Protein 2YVI (pdb70)

Sequence (89 aa):
SLSGTEQAEMKMAVISEHLGLSWAELARELQFSVEDINRIRVENPNSLLEQSVALLNLWVIREGQNANMENLYTALQSIDRGEIVNMLE

B-factor: mean 22.06, std 9.53, range [6.95, 66.54]

Radius of gyration: 12.19 Å; Cα contacts (8 Å, |Δi|>4): 61; chains: 1; bounding box: 27×30×27 Å

Foldseek 3Di:
DDPFDPPVVVLLLLCLVPCQVVQLQLLVLVPHDPVVLVVLCVVCVPDSSSSSSVSVVVVCVVCPPVHTNVSSCVSCVVSVNNVSVVVVD

Solvent-accessible surface area: 5487 Å² total; per-residue (Å²): 134,127,76,2,58,86,105,34,148,112,18,31,53,39,0,6,116,78,1,26,151,21,6,20,89,0,0,172,86,13,160,20,50,101,116,52,6,70,141,11,100,107,115,26,89,146,26,75,75,93,16,0,74,27,0,6,84,57,5,60,121,109,39,44,189,124,28,45,4,72,70,0,10,82,5,0,104,66,9,124,47,20,84,0,14,110,95,40,118

Organism: Homo sapiens (NCBI:txid9606)

GO terms:
  GO:0005515 protein binding (F, IPI)
  GO:0009898 cytoplasmic side of plasma membrane (C, IDA)
  GO:0030507 spectrin binding (F, IDA)
  GO:0019903 protein phosphatase binding (F, IPI)
  GO:0170014 ankyrin-1 complex (C, IDA)
  GO:0005200 structural constituent of cytoskeleton (F, TAS)
  GO:0005829 cytosol (C, TAS)
  GO:0008093 cytoskeletal anchor activity (F, IDA)
  GO:0005886 plasma membrane (C, IDA)
  GO:0014731 spectrin-associated cytoskeleton (C, IDA)
  GO:0006888 endoplasmic reticulum to Golgi vesicle-mediated transport (P, IDA)
  GO:0072659 protein localization to plasma membrane (P, IMP)
  GO:0051117 ATPase binding (F, IPI)
  GO:0030507 spectrin binding (F, IPI)
  GO:0008093 cytoskeletal anchor activity (F, TAS)
  GO:0045199 maintenance of epithelial cell apical/basal polarity (P, TAS)
  GO:0019899 enzyme binding (F, TAS)
  GO:0019899 enzyme binding (F, IPI)

Secondary structure (DSSP, 8-state):
--TTTTTHHHHHHHHHHHHGGGHHHHHHHTT--HHHHHHHHHHSTT-HHHHHHHHHHHHHHHHGGG--HHHHHHHHHHTT-HHHHHHH-

InterPro domains:
  IPR000488 Death domain [PF00531] (1405-1484)
  IPR000488 Death domain [PS50017] (1403-1487)
  IPR000488 Death domain [SM00005] (1393-1487)
  IPR000906 ZU5 domain [PF00791] (915-1012)
  IPR000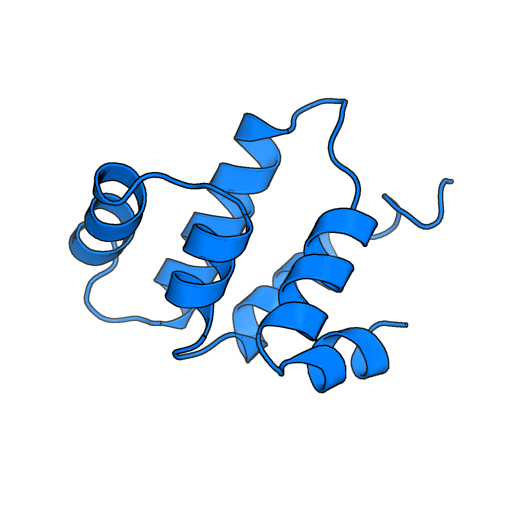906 ZU5 domain [PS51145] (913-1068)
  IPR000906 ZU5 domain [PS51145] (1070-1216)
  IPR000906 ZU5 domain [SM00218] (911-1015)
  IPR002110 Ankyrin repeat [PF00023] (111-140)
  IPR002110 Ankyrin repeat [PF00023] (238-269)
  IPR002110 Ankyrin repeat [PF00023] (503-528)
  IPR002110 Ankyrin repeat [PF00023] (601-630)
  IPR002110 Ankyrin repeat [PF00023] (734-763)
  IPR002110 Ankyrin repeat [PF12796] (18-107)
  IPR002110 Ankyrin repeat [PF12796] (175-234)
  IPR002110 Ankyrin repeat [PF12796] (301-367)
  IPR002110 Ankyrin repeat [PF12796] (438-498)
  IPR002110 Ankyrin repeat [PF12796] (531-592)
  IPR002110 Ankyrin repeat [PF12796] (639-730)
  IPR002110 Ankyrin repeat [PF13637] (375-423)
  IPR002110 Ankyrin repeat [PR01415] (503-518)

CATH classification: 1.10.533.10

Nearest PDB structures (foldseek):
  2yvi-assembly1_A  TM=1.011E+00  e=5.228E-13  Homo sapiens
  2yqf-assembly1_A  TM=9.247E-01  e=1.033E-10  Homo sapiens
  4d8o-assembly1_A  TM=9.718E-01  e=3.039E-06  Homo sapiens
  6aci-assembly1_H  TM=9.237E-01  e=3.215E-04  Homo sapiens
  3ezq-assembly1_B  TM=9.460E-01  e=2.098E-03  Homo sapiens

Structure (mmCIF, N/CA/C/O backbone):
data_2YVI
#
_entry.id   2YVI
#
_cell.length_a   46.630
_cell.length_b   46.630
_cell.length_c   145.150
_cell.angle_alpha   90.00
_cell.angle_beta   90.00
_cell.angle_gamma   120.00
#
_symmetry.space_group_name_H-M   'P 61 2 2'
#
loop_
_entity.id
_entity.type
_entity.pdbx_description
1 polymer Ankyrin-1
2 non-polymer GLYCEROL
3 water water
#
loop_
_atom_site.group_PDB
_atom_site.id
_atom_site.type_symbol
_atom_site.label_atom_id
_atom_site.label_alt_id
_atom_site.label_comp_id
_atom_site.label_asym_id
_atom_site.label_entity_id
_atom_site.label_seq_id
_atom_site.pdbx_PDB_ins_code
_atom_site.Cartn_x
_atom_site.Cartn_y
_atom_site.Cartn_z
_atom_site.occupancy
_atom_site.B_iso_or_equiv
_atom_site.auth_seq_id
_atom_site.auth_comp_id
_atom_site.auth_asym_id
_atom_site.auth_atom_id
_atom_site.pdbx_PDB_model_num
ATOM 1 N N . SER A 1 10 ? 31.466 5.643 65.265 1.00 46.86 1397 SER A N 1
ATOM 2 C CA . SER A 1 10 ? 31.153 6.167 66.625 1.00 47.69 1397 SER A CA 1
ATOM 3 C C . SER A 1 10 ? 29.868 5.549 67.160 1.00 4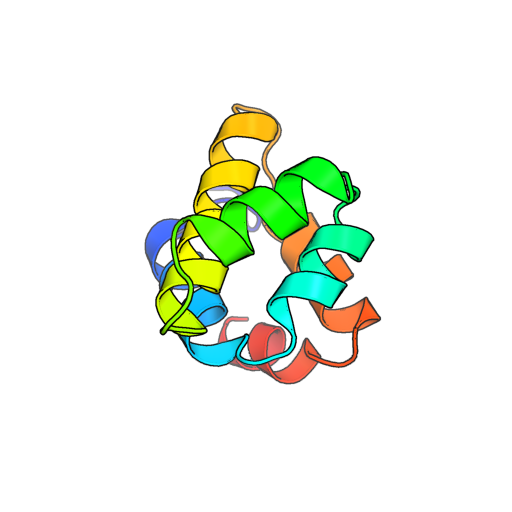6.83 1397 SER A C 1
ATOM 4 O O . SER A 1 10 ? 29.185 4.816 66.451 1.00 49.32 1397 SER A O 1
ATOM 7 N N . LEU A 1 11 ? 29.542 5.854 68.412 1.00 45.69 1398 LEU A N 1
ATOM 8 C CA . LEU A 1 11 ? 28.342 5.319 69.040 1.00 42.48 1398 LEU A CA 1
ATOM 9 C C . LEU A 1 11 ? 27.087 5.888 68.381 1.00 40.19 1398 LEU A C 1
ATOM 10 O O . LEU A 1 11 ? 27.053 7.051 67.968 1.00 38.31 1398 LEU A O 1
ATOM 15 N N . SER A 1 12 ? 26.058 5.057 68.276 1.00 36.29 1399 SER A N 1
ATOM 16 C CA . SER A 1 12 ? 24.803 5.481 67.675 1.00 34.68 1399 SER A CA 1
ATOM 17 C C . SER A 1 12 ? 24.109 6.495 68.573 1.00 32.31 1399 SER A C 1
ATOM 18 O O . SER A 1 12 ? 23.108 7.093 68.186 1.00 33.48 1399 SER A O 1
ATOM 21 N N . GLY A 1 13 ? 24.648 6.687 69.773 1.00 30.20 1400 GLY A N 1
ATOM 22 C CA . GLY A 1 13 ? 24.056 7.629 70.707 1.00 27.61 1400 GLY A CA 1
ATOM 23 C C . GLY A 1 13 ? 24.754 8.976 70.792 1.00 26.87 1400 GLY A C 1
ATOM 24 O O . GLY A 1 13 ? 24.381 9.811 71.619 1.00 25.51 1400 GLY A O 1
ATOM 25 N N . TH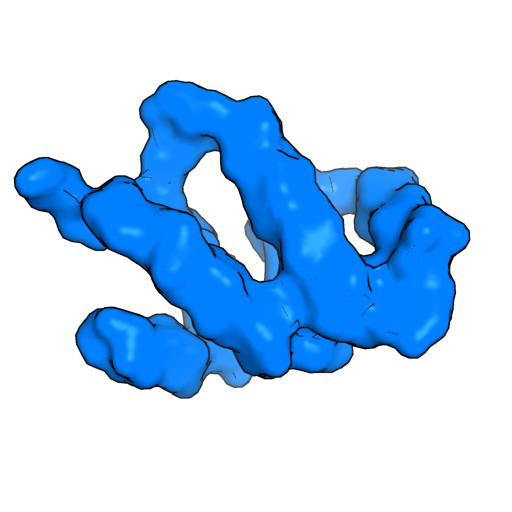R A 1 14 ? 25.763 9.202 69.953 1.00 23.70 1401 THR A N 1
ATOM 26 C CA . THR A 1 14 ? 26.470 10.479 69.981 1.00 22.18 1401 THR A CA 1
ATOM 27 C C . THR A 1 14 ? 26.772 11.088 68.611 1.00 21.04 1401 THR A C 1
ATOM 28 O O . THR A 1 14 ? 26.862 12.310 68.492 1.00 20.21 1401 THR A O 1
ATOM 32 N N . GLU A 1 15 ? 26.914 10.260 67.574 1.00 20.27 1402 GLU A N 1
ATOM 33 C CA . GLU A 1 15 ? 27.238 10.792 66.247 1.00 20.65 1402 GLU A CA 1
ATOM 34 C C . GLU A 1 15 ? 26.244 11.810 65.701 1.00 19.27 1402 GLU A C 1
ATOM 35 O O . GLU A 1 15 ? 25.037 11.673 65.879 1.00 18.41 1402 GLU A O 1
ATOM 41 N N . GLN A 1 16 ? 26.779 12.832 65.035 1.00 17.26 1403 GLN A N 1
ATOM 42 C CA . GLN A 1 16 ? 25.992 13.894 64.418 1.00 18.35 1403 GLN A CA 1
ATOM 43 C C . GLN A 1 16 ? 25.065 14.603 65.403 1.00 16.61 1403 GLN A C 1
ATOM 44 O O . GLN A 1 16 ? 23.973 15.046 65.037 1.00 14.60 1403 GLN A O 1
ATOM 50 N N . ALA A 1 17 ? 25.516 14.724 66.647 1.00 16.60 1404 ALA A N 1
ATOM 51 C CA . ALA A 1 17 ? 24.730 15.375 67.691 1.00 15.31 1404 ALA A CA 1
ATOM 52 C C . ALA A 1 17 ? 24.273 16.781 67.312 1.00 14.19 1404 ALA A C 1
ATOM 53 O O . ALA A 1 17 ? 23.139 17.170 67.603 1.00 14.36 1404 ALA A O 1
ATOM 55 N N . GLU A 1 18 ? 25.154 17.542 66.670 1.00 13.20 1405 GLU A N 1
ATOM 56 C CA . GLU A 1 18 ? 24.829 18.912 66.279 1.00 13.76 1405 GLU A CA 1
ATOM 57 C C . GLU A 1 18 ? 23.607 18.983 65.371 1.00 14.30 1405 GLU A C 1
ATOM 58 O O . GLU A 1 18 ? 22.648 19.698 65.672 1.00 11.58 1405 GLU A O 1
ATOM 64 N N . MET A 1 19 ? 23.641 18.250 64.260 1.00 13.70 1406 MET A N 1
ATOM 65 C CA . MET A 1 19 ? 22.515 18.246 63.329 1.00 16.12 1406 MET A CA 1
ATOM 66 C C . MET A 1 19 ? 21.249 17.680 63.969 1.00 14.23 1406 MET A C 1
ATOM 67 O O . MET A 1 19 ? 20.154 18.198 63.748 1.00 14.04 1406 MET A O 1
ATOM 72 N N . LYS A 1 20 ? 21.385 16.624 64.766 1.00 14.11 1407 LYS A N 1
ATOM 73 C CA . LYS A 1 20 ? 20.212 16.037 65.395 1.00 15.01 1407 LYS A CA 1
ATOM 74 C C . LYS A 1 20 ? 19.549 17.020 66.359 1.00 15.53 1407 LYS A C 1
ATOM 75 O O . LYS A 1 20 ? 18.331 17.201 66.325 1.00 12.67 1407 LYS A O 1
ATOM 81 N N . MET A 1 21 ? 20.344 17.676 67.199 1.00 13.05 1408 MET A N 1
ATOM 82 C CA . MET A 1 21 ? 19.770 18.623 68.140 1.00 13.98 1408 MET A CA 1
ATOM 83 C C . MET A 1 21 ? 19.240 19.869 67.427 1.00 13.69 1408 MET A C 1
ATOM 84 O O . MET A 1 21 ? 18.269 20.475 67.881 1.00 13.03 1408 MET A O 1
ATOM 89 N N . ALA A 1 22 ? 19.851 20.249 66.306 1.00 12.66 1409 ALA A N 1
ATOM 90 C CA . ALA A 1 22 ? 19.366 21.411 65.561 1.00 13.37 1409 ALA A CA 1
ATOM 91 C C . ALA A 1 22 ? 17.960 21.088 65.060 1.00 13.79 1409 ALA A C 1
ATOM 92 O O . ALA A 1 22 ? 17.047 21.911 65.167 1.00 11.69 1409 ALA A O 1
ATOM 94 N N . VAL A 1 23 ? 17.782 19.878 64.531 1.00 12.09 1410 VAL A N 1
ATOM 95 C CA . VAL A 1 23 ? 16.477 19.462 64.018 1.00 12.97 1410 VAL A CA 1
ATOM 96 C C . VAL A 1 23 ? 15.457 19.335 65.147 1.00 12.02 1410 VAL A C 1
ATOM 97 O O . VAL A 1 23 ? 14.319 19.794 65.020 1.00 12.84 1410 VAL A O 1
ATOM 101 N N . ILE A 1 24 ? 15.860 18.715 66.250 1.00 10.19 1411 ILE A N 1
ATOM 102 C CA . ILE A 1 24 ? 14.959 18.565 67.385 1.00 12.43 1411 ILE A CA 1
ATOM 103 C C . ILE A 1 24 ? 14.488 19.940 67.865 1.00 12.09 1411 ILE A C 1
ATOM 104 O O . ILE A 1 24 ? 13.300 20.140 68.130 1.00 11.01 1411 ILE A O 1
ATOM 109 N N . SER A 1 25 ? 15.411 20.893 67.960 1.00 12.92 1412 SER A N 1
ATOM 110 C CA . SER A 1 25 ? 15.058 22.231 68.434 1.00 14.16 1412 SER A CA 1
ATOM 111 C C . SER A 1 25 ? 14.090 22.956 67.492 1.00 14.31 1412 SER A C 1
ATOM 112 O O . SER A 1 25 ? 13.246 23.739 67.937 1.00 12.80 1412 SER A O 1
ATOM 115 N N . GLU A 1 26 ? 14.208 22.697 66.195 1.00 11.92 1413 GLU A N 1
ATOM 116 C CA . GLU A 1 26 ? 13.328 23.332 65.217 1.00 15.11 1413 GLU A CA 1
ATOM 117 C C . GLU A 1 26 ? 11.910 22.772 65.308 1.00 14.77 1413 GLU A C 1
ATOM 118 O O . GLU A 1 26 ? 10.937 23.471 65.024 1.00 16.32 1413 GLU A O 1
ATOM 124 N N . HIS A 1 27 ? 11.803 21.509 65.704 1.00 11.80 1414 HIS A N 1
ATOM 125 C CA . HIS A 1 27 ? 10.514 20.831 65.784 1.00 13.00 1414 HIS A CA 1
ATOM 126 C C . HIS A 1 27 ? 9.796 20.787 67.130 1.00 13.88 1414 HIS A C 1
ATOM 127 O O . HIS A 1 27 ? 8.587 20.542 67.173 1.00 13.35 1414 HIS A O 1
ATOM 134 N N . LEU A 1 28 ? 10.518 21.013 68.223 1.00 12.86 1415 LEU A N 1
ATOM 135 C CA . LEU A 1 28 ? 9.899 20.945 69.542 1.00 13.67 1415 LEU A CA 1
ATOM 136 C C . LEU A 1 28 ? 8.685 21.847 69.735 1.00 12.62 1415 LEU A C 1
ATOM 137 O O . LEU A 1 28 ? 7.659 21.409 70.258 1.00 13.42 1415 LEU A O 1
ATOM 142 N N . GLY A 1 29 ? 8.794 23.103 69.323 1.00 12.67 1416 GLY A N 1
ATOM 143 C CA . GLY A 1 29 ? 7.670 24.008 69.487 1.00 14.46 1416 GLY A CA 1
ATOM 144 C C . GLY A 1 29 ? 7.242 24.072 70.940 1.00 14.36 1416 GLY A C 1
ATOM 145 O O . GLY A 1 29 ? 8.088 24.155 71.834 1.00 13.87 1416 GLY A O 1
ATOM 146 N N . LEU A 1 30 ? 5.935 24.013 71.188 1.00 13.12 1417 LEU A N 1
ATOM 147 C CA . LEU A 1 30 ? 5.420 24.077 72.554 1.00 12.14 1417 LEU A CA 1
ATOM 148 C C . LEU A 1 30 ? 5.876 22.925 73.445 1.00 13.88 1417 LEU A C 1
ATOM 149 O O . LEU A 1 30 ? 5.817 23.026 74.668 1.00 14.62 1417 LEU A O 1
ATOM 154 N N . SER A 1 31 ? 6.347 21.841 72.839 1.00 12.59 1418 SER A N 1
ATOM 155 C CA . SER A 1 31 ? 6.770 20.670 73.601 1.00 12.51 1418 SER A CA 1
ATOM 156 C C . SER A 1 31 ? 8.073 20.780 74.400 1.00 12.07 1418 SER A C 1
ATOM 157 O O . SER A 1 31 ? 8.343 19.924 75.239 1.00 11.30 1418 SER A O 1
ATOM 160 N N . TRP A 1 32 ? 8.873 21.819 74.180 1.00 12.09 1419 TRP A N 1
ATOM 161 C CA . TRP A 1 32 ? 10.153 21.903 74.894 1.00 12.65 1419 TRP A CA 1
ATOM 162 C C . TRP A 1 32 ? 10.084 21.911 76.420 1.00 11.66 1419 TRP A C 1
ATOM 163 O O . TRP A 1 32 ? 10.950 21.337 77.077 1.00 10.69 1419 TRP A O 1
ATOM 174 N N . ALA A 1 33 ? 9.075 22.555 76.996 1.00 11.88 1420 ALA A N 1
ATOM 175 C CA . ALA A 1 33 ? 8.986 22.593 78.453 1.00 12.59 1420 ALA A CA 1
ATOM 176 C C . ALA A 1 33 ? 8.659 21.227 79.028 1.00 12.63 1420 ALA A C 1
ATOM 177 O O . ALA A 1 33 ? 9.171 20.860 80.085 1.00 11.30 1420 ALA A O 1
ATOM 179 N N . GLU A 1 34 ? 7.800 20.476 78.345 1.00 13.32 1421 GLU A N 1
ATOM 180 C CA . GLU A 1 34 ? 7.440 19.149 78.830 1.00 13.64 1421 GLU A CA 1
ATOM 181 C C . GLU A 1 34 ? 8.669 18.260 78.713 1.00 13.37 1421 GLU A C 1
ATOM 182 O O . GLU A 1 34 ? 8.929 17.419 79.578 1.00 12.92 1421 GLU A O 1
ATOM 188 N N . LEU A 1 35 ? 9.429 18.446 77.636 1.00 12.29 1422 LEU A N 1
ATOM 189 C CA . LEU A 1 35 ? 10.637 17.654 77.443 1.00 10.88 1422 LEU A CA 1
ATOM 190 C C . LEU A 1 35 ? 11.597 17.962 78.587 1.00 11.54 1422 LEU A C 1
ATOM 191 O O . LEU A 1 35 ? 12.182 17.055 79.177 1.00 13.38 1422 LEU A O 1
ATOM 196 N N . ALA A 1 36 ? 11.747 19.249 78.900 1.00 11.11 1423 ALA A N 1
ATOM 197 C CA . ALA A 1 36 ? 12.641 19.671 79.971 1.00 12.85 1423 ALA A CA 1
ATOM 198 C C . ALA A 1 36 ? 12.270 18.975 81.282 1.00 14.88 1423 ALA A C 1
ATOM 199 O O . ALA A 1 36 ? 13.139 18.504 82.012 1.00 15.73 1423 ALA A O 1
ATOM 201 N N . ARG A 1 37 ? 10.977 18.900 81.575 1.00 15.89 1424 ARG A N 1
ATOM 202 C CA . ARG A 1 37 ? 10.531 18.237 82.795 1.00 18.42 1424 ARG A CA 1
ATOM 203 C C . ARG A 1 37 ? 10.880 16.754 82.737 1.00 18.65 1424 ARG A C 1
ATOM 204 O O . ARG A 1 37 ? 11.365 16.178 83.714 1.00 19.27 1424 ARG A O 1
ATOM 212 N N . GLU A 1 38 ? 10.633 16.141 81.585 1.00 19.13 1425 GLU A N 1
ATOM 213 C CA . GLU A 1 38 ? 10.921 14.723 81.390 1.00 20.67 1425 GLU A CA 1
ATOM 214 C C . GLU A 1 38 ? 12.408 14.459 81.612 1.00 20.27 1425 GLU A C 1
ATOM 215 O O . GLU A 1 38 ? 12.796 13.399 82.112 1.00 20.04 1425 GLU A O 1
ATOM 221 N N . LEU A 1 39 ? 13.233 15.433 81.238 1.00 18.99 1426 LEU A N 1
ATOM 222 C CA . LEU A 1 39 ? 14.680 15.330 81.388 1.00 19.52 1426 LEU A CA 1
ATOM 223 C C . LEU A 1 39 ? 15.136 15.730 82.786 1.00 20.61 1426 LEU A C 1
ATOM 224 O O . LEU A 1 39 ? 16.331 15.819 83.059 1.00 21.06 1426 LEU A O 1
ATOM 229 N N . GLN A 1 40 ? 14.171 15.986 83.663 1.00 21.87 1427 GLN A N 1
ATOM 230 C CA . GLN A 1 40 ? 14.453 16.344 85.048 1.00 21.96 1427 GLN A CA 1
ATOM 231 C C . GLN A 1 40 ? 15.069 17.713 85.320 1.00 20.03 1427 GLN A C 1
ATOM 232 O O . GLN A 1 40 ? 15.840 17.867 86.270 1.00 21.44 1427 GLN A O 1
ATOM 238 N N . PHE A 1 41 ? 14.748 18.710 84.501 1.00 17.55 1428 PHE A N 1
ATOM 239 C CA . PHE A 1 41 ? 15.260 20.051 84.758 1.00 17.79 1428 PHE A CA 1
ATOM 240 C C . PHE A 1 41 ? 14.304 20.681 85.763 1.00 18.98 1428 PHE A C 1
ATOM 241 O O . PHE A 1 41 ? 13.111 20.382 85.749 1.00 17.06 1428 PHE A O 1
ATOM 249 N N . SER A 1 42 ? 14.820 21.541 86.633 1.00 19.10 1429 SER A N 1
ATOM 250 C CA . SER A 1 42 ? 13.984 22.181 87.649 1.00 20.50 1429 SER A CA 1
ATOM 251 C C . SER A 1 42 ? 13.047 23.238 87.073 1.00 20.13 1429 SER A C 1
ATOM 252 O O . SER A 1 42 ? 13.261 23.748 85.972 1.00 17.49 1429 SER A O 1
ATOM 255 N N . VAL A 1 43 ? 12.000 23.566 87.827 1.00 20.13 1430 VAL A N 1
ATOM 256 C CA . VAL A 1 43 ? 11.046 24.572 87.387 1.00 19.00 1430 VAL A CA 1
ATOM 257 C C . VAL A 1 43 ? 11.760 25.913 87.282 1.00 19.08 1430 VAL A C 1
ATOM 258 O O . VAL A 1 43 ? 11.400 26.754 86.457 1.00 18.46 1430 VAL A O 1
ATOM 262 N N . GLU A 1 44 ? 12.772 26.111 88.122 1.00 19.01 1431 GLU A N 1
ATOM 263 C CA . GLU A 1 44 ? 13.541 27.349 88.094 1.00 21.59 1431 GLU A CA 1
ATOM 264 C C . GLU A 1 44 ? 14.290 27.470 86.766 1.00 19.70 1431 GLU A C 1
ATOM 265 O O . GLU A 1 44 ? 14.265 28.523 86.127 1.00 19.81 1431 GLU A O 1
ATOM 271 N N . ASP A 1 45 ? 14.957 26.393 86.352 1.00 19.95 1432 ASP A N 1
ATOM 272 C CA . ASP A 1 45 ? 15.703 26.403 85.093 1.00 19.23 1432 ASP A CA 1
ATOM 273 C C . ASP A 1 45 ? 14.799 26.603 83.890 1.00 16.13 1432 ASP A C 1
ATOM 274 O O . ASP A 1 45 ? 15.144 27.327 82.957 1.00 14.24 1432 ASP A O 1
ATOM 279 N N . ILE A 1 46 ? 13.638 25.959 83.912 1.00 15.14 1433 ILE A N 1
ATOM 280 C CA . ILE A 1 46 ? 12.694 26.078 82.813 1.00 13.95 1433 ILE A CA 1
ATOM 281 C C . ILE A 1 46 ? 12.188 27.522 82.695 1.00 15.11 1433 ILE A C 1
ATOM 282 O O . ILE A 1 46 ? 12.109 28.077 81.593 1.00 11.76 1433 ILE A O 1
ATOM 287 N N . ASN A 1 47 ? 11.862 28.147 83.820 1.00 14.15 1434 ASN A N 1
ATOM 288 C CA . ASN A 1 47 ? 11.397 29.524 83.761 1.00 14.62 1434 ASN A CA 1
ATOM 289 C C . ASN A 1 47 ? 12.506 30.488 83.370 1.00 15.14 1434 ASN A C 1
ATOM 290 O O . ASN A 1 47 ? 12.249 31.505 82.735 1.00 12.86 1434 ASN A O 1
ATOM 295 N N . ARG A 1 48 ? 13.738 30.170 83.746 1.00 13.72 1435 ARG A N 1
ATOM 296 C CA . ARG A 1 48 ? 14.855 31.031 83.394 1.00 16.31 1435 ARG A CA 1
ATOM 297 C C . ARG A 1 48 ? 14.950 31.066 81.867 1.00 14.95 1435 ARG A C 1
ATOM 298 O O . ARG A 1 48 ? 15.145 32.120 81.276 1.00 15.85 1435 ARG A O 1
ATOM 306 N N . ILE A 1 49 ? 14.791 29.908 81.233 1.00 15.38 1436 ILE A N 1
ATOM 307 C CA . ILE A 1 49 ? 14.828 29.828 79.777 1.00 14.78 1436 ILE A CA 1
ATOM 308 C C . ILE A 1 49 ? 13.703 30.694 79.193 1.00 14.52 1436 ILE A C 1
ATOM 309 O O . ILE A 1 49 ? 13.902 31.417 78.215 1.00 14.56 1436 ILE A O 1
ATOM 314 N N . ARG A 1 50 ? 12.522 30.629 79.803 1.00 14.99 1437 ARG A N 1
ATOM 315 C CA . ARG A 1 50 ? 11.387 31.427 79.342 1.00 15.96 1437 ARG A CA 1
ATOM 316 C C . ARG A 1 50 ? 11.677 32.930 79.385 1.00 17.32 1437 ARG A C 1
ATOM 317 O O . ARG A 1 50 ? 11.431 33.649 78.415 1.00 16.73 1437 ARG A O 1
ATOM 325 N N . VAL A 1 51 ? 12.196 33.406 80.509 1.00 19.48 1438 VAL A N 1
ATOM 326 C CA . VAL A 1 51 ? 12.480 34.831 80.655 1.00 21.36 1438 VAL A CA 1
ATOM 327 C C . VAL A 1 51 ? 13.661 35.330 79.821 1.00 22.14 1438 VAL A C 1
ATOM 328 O O . VAL A 1 51 ? 13.684 36.489 79.407 1.00 22.72 1438 VAL A O 1
ATOM 332 N N . GLU A 1 52 ? 14.638 34.467 79.574 1.00 22.12 1439 GLU A N 1
ATOM 333 C CA . GLU A 1 52 ? 15.803 34.858 78.784 1.00 24.17 1439 GLU A CA 1
ATOM 334 C C . GLU A 1 52 ? 15.549 34.814 77.275 1.00 24.02 1439 GLU A C 1
ATOM 335 O O . GLU A 1 52 ? 16.305 35.400 76.501 1.00 24.12 1439 GLU A O 1
ATOM 341 N N . ASN A 1 53 ? 14.489 34.121 76.864 1.00 22.46 1440 ASN A N 1
ATOM 342 C CA . ASN A 1 53 ? 14.127 33.980 75.448 1.00 23.00 1440 ASN A CA 1
ATOM 343 C C . ASN A 1 53 ? 12.599 34.016 75.331 1.00 23.24 1440 ASN A C 1
ATOM 344 O O . ASN A 1 53 ? 11.996 33.101 74.776 1.00 23.24 1440 ASN A O 1
ATOM 349 N N . PRO A 1 54 ? 11.959 35.097 75.813 1.00 24.14 1441 PRO A N 1
ATOM 350 C CA . PRO A 1 54 ? 10.499 35.263 75.793 1.00 25.28 1441 PRO A CA 1
ATOM 351 C C . PRO A 1 54 ? 9.700 35.283 74.492 1.00 25.90 1441 PRO A C 1
ATOM 352 O O . PRO A 1 54 ? 8.524 34.924 74.498 1.00 27.58 1441 PRO A O 1
ATOM 356 N N . ASN A 1 55 ? 10.309 35.683 73.382 1.00 25.50 1442 ASN A N 1
ATOM 357 C CA . ASN A 1 55 ? 9.551 35.767 72.136 1.00 26.11 1442 ASN A CA 1
ATOM 358 C C . ASN A 1 55 ? 9.801 34.700 71.080 1.00 23.75 1442 ASN A C 1
ATOM 359 O O . ASN A 1 55 ? 9.400 34.877 69.931 1.00 23.59 1442 ASN A O 1
ATOM 364 N N . SER A 1 56 ? 10.439 33.594 71.451 1.00 21.12 1443 SER A N 1
ATOM 365 C CA . SER A 1 56 ? 10.713 32.551 70.470 1.00 18.14 1443 SER A CA 1
ATOM 366 C C . SER A 1 56 ? 10.764 31.137 71.030 1.00 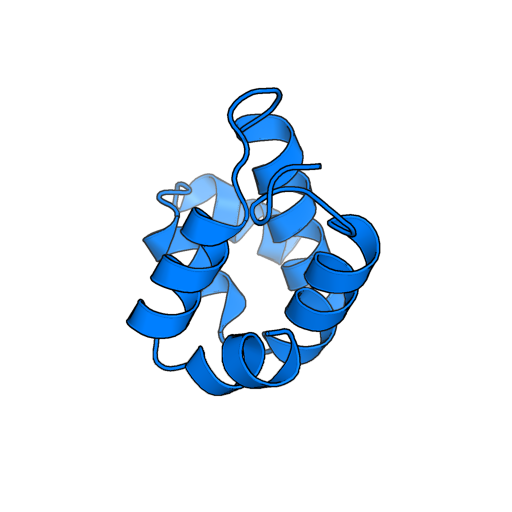16.75 1443 SER A C 1
ATOM 367 O O . SER A 1 56 ? 11.601 30.824 71.873 1.00 14.27 1443 SER A O 1
ATOM 370 N N . LEU A 1 57 ? 9.861 30.283 70.556 1.00 15.65 1444 LEU A N 1
ATOM 371 C CA . LEU A 1 57 ? 9.847 28.894 70.987 1.00 14.99 1444 LEU A CA 1
ATOM 372 C C . LEU A 1 57 ? 11.134 28.232 70.490 1.00 13.70 1444 LEU A C 1
ATOM 373 O O . LEU A 1 57 ? 11.670 27.337 71.135 1.00 14.20 1444 LEU A O 1
ATOM 378 N N . LEU A 1 58 ? 11.626 28.674 69.335 1.00 14.34 1445 LEU A N 1
ATOM 379 C CA . LEU A 1 58 ? 12.860 28.115 68.785 1.00 14.58 1445 LEU A CA 1
ATOM 380 C C . LEU A 1 58 ? 14.042 28.409 69.712 1.00 14.18 1445 LEU A C 1
ATOM 381 O O . LEU A 1 58 ? 14.802 27.507 70.068 1.00 13.81 1445 LEU A O 1
ATOM 386 N N . GLU A 1 59 ? 14.194 29.671 70.106 1.00 13.55 1446 GLU A N 1
ATOM 387 C CA . GLU A 1 59 ? 15.282 30.063 70.996 1.00 14.66 1446 GLU A CA 1
ATOM 388 C C . GLU A 1 59 ? 15.207 29.329 72.328 1.00 12.96 1446 GLU A C 1
ATOM 389 O O . GLU A 1 59 ? 16.231 28.944 72.890 1.00 11.43 1446 GLU A O 1
ATOM 395 N N . GLN A 1 60 ? 13.994 29.158 72.844 1.00 10.23 1447 GLN A N 1
ATOM 396 C CA . GLN A 1 60 ? 13.803 28.451 74.105 1.00 11.87 1447 GLN A CA 1
ATOM 397 C C . GLN A 1 60 ? 14.218 26.982 73.960 1.00 10.77 1447 GLN A C 1
ATOM 398 O O . GLN A 1 60 ? 14.853 26.415 74.853 1.00 11.97 1447 GLN A O 1
ATOM 404 N N . SER A 1 61 ? 13.862 26.367 72.835 1.00 10.91 1448 SER A N 1
ATOM 405 C CA . SER A 1 61 ? 14.215 24.971 72.583 1.00 10.11 1448 SER A CA 1
ATOM 406 C C . SER A 1 61 ? 15.731 24.816 72.433 1.00 10.02 1448 SER A C 1
ATOM 407 O O . SER A 1 61 ? 16.329 23.882 72.967 1.00 9.54 1448 SER A O 1
ATOM 410 N N . VAL A 1 62 ? 16.349 25.728 71.691 1.00 10.33 1449 VAL A N 1
ATOM 411 C CA . VAL A 1 62 ? 17.799 25.683 71.492 1.00 11.39 1449 VAL A CA 1
ATOM 412 C C . VAL A 1 62 ? 18.493 25.834 72.845 1.00 10.70 1449 VAL A C 1
ATOM 413 O O . VAL A 1 62 ? 19.465 25.133 73.145 1.00 11.41 1449 VAL A O 1
ATOM 417 N N . ALA A 1 63 ? 17.984 26.746 73.667 1.00 9.61 1450 ALA A N 1
ATOM 418 C CA . ALA A 1 63 ? 18.565 26.988 74.986 1.00 11.53 1450 ALA A CA 1
ATOM 419 C C . ALA A 1 63 ? 18.484 25.739 75.848 1.00 10.74 1450 ALA A C 1
ATOM 420 O O . ALA A 1 63 ? 19.424 25.421 76.575 1.00 11.32 1450 ALA A O 1
ATOM 422 N N . LEU A 1 64 ? 17.365 25.023 75.766 1.00 10.52 1451 LEU A N 1
ATOM 423 C CA . LEU A 1 64 ? 17.191 23.815 76.572 1.00 9.71 1451 LEU A CA 1
ATOM 424 C C . LEU A 1 64 ? 18.189 22.730 76.178 1.00 9.89 1451 LEU A C 1
ATOM 425 O O . LEU A 1 64 ? 18.807 22.102 77.037 1.00 9.86 1451 LEU A O 1
ATOM 430 N N . LEU A 1 65 ? 18.338 22.498 74.878 1.00 11.05 1452 LEU A N 1
ATOM 431 C CA . LEU A 1 65 ? 19.259 21.460 74.420 1.00 12.08 1452 LEU A CA 1
ATOM 432 C C . LEU A 1 65 ? 20.701 21.836 74.749 1.00 11.43 1452 LEU A C 1
ATOM 433 O O . LEU A 1 65 ? 21.527 20.969 75.018 1.00 12.58 1452 LEU A O 1
ATOM 438 N N . ASN A 1 66 ? 20.993 23.131 74.751 1.00 12.78 1453 ASN A N 1
ATOM 439 C CA . ASN A 1 66 ? 22.335 23.586 75.089 1.00 14.46 1453 ASN A CA 1
ATOM 440 C C . ASN A 1 66 ? 22.590 23.321 76.575 1.00 15.03 1453 ASN A C 1
ATOM 441 O O . ASN A 1 66 ? 23.685 22.918 76.970 1.00 14.78 1453 ASN A O 1
ATOM 446 N N . LEU A 1 67 ? 21.568 23.540 77.397 1.00 14.72 1454 LEU A N 1
ATOM 447 C CA . LEU A 1 67 ? 21.682 23.312 78.835 1.00 14.60 1454 LEU A CA 1
ATOM 448 C C . LEU A 1 67 ? 21.884 21.820 79.112 1.00 14.25 1454 LEU A C 1
ATOM 449 O O . LEU A 1 67 ? 22.632 21.436 80.013 1.00 12.54 1454 LEU A O 1
ATOM 454 N N . TRP A 1 68 ? 21.217 20.982 78.325 1.00 12.06 1455 TRP A N 1
ATOM 455 C CA . TRP A 1 68 ? 21.322 19.536 78.477 1.00 11.95 1455 TRP A CA 1
ATOM 456 C C . TRP A 1 68 ? 22.738 19.049 78.115 1.00 14.21 1455 TRP A C 1
ATOM 457 O O . TRP A 1 68 ? 23.322 18.218 78.822 1.00 13.94 1455 TRP A O 1
ATOM 468 N N . VAL A 1 69 ? 23.287 19.568 77.018 1.00 13.32 1456 VAL A N 1
ATOM 469 C CA . VAL A 1 69 ? 24.631 19.191 76.584 1.00 13.78 1456 VAL A CA 1
ATOM 470 C C . VAL A 1 69 ? 25.637 19.496 77.698 1.00 14.43 1456 VAL A C 1
ATOM 471 O O . VAL A 1 69 ? 26.494 18.673 78.015 1.00 13.36 1456 VAL A O 1
ATOM 475 N N . ILE A 1 70 ? 25.509 20.676 78.298 1.00 13.10 1457 ILE A N 1
ATOM 476 C CA . ILE A 1 70 ? 26.393 21.101 79.385 1.00 15.93 1457 ILE A CA 1
ATOM 477 C C . ILE A 1 70 ? 26.220 20.225 80.632 1.00 15.44 1457 ILE A C 1
ATOM 478 O O . ILE A 1 70 ? 27.201 19.791 81.241 1.00 15.95 1457 ILE A O 1
ATOM 483 N N . ARG A 1 71 ? 24.975 19.956 81.014 1.00 16.12 1458 ARG A N 1
ATOM 484 C CA . ARG A 1 71 ? 24.721 19.137 82.194 1.00 16.46 1458 ARG A CA 1
ATOM 485 C C . ARG A 1 71 ? 25.226 17.700 82.057 1.00 17.30 1458 ARG A C 1
ATOM 486 O O . ARG A 1 71 ? 25.840 17.157 82.979 1.00 17.73 1458 ARG A O 1
ATOM 494 N N . GL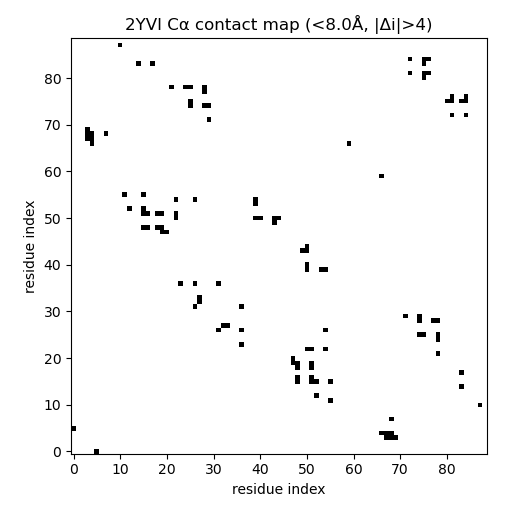U A 1 72 ? 24.970 17.088 80.905 1.00 16.01 1459 GLU A N 1
ATOM 495 C CA . GLU A 1 72 ? 25.372 15.707 80.669 1.00 18.33 1459 GLU A CA 1
ATOM 496 C C . GLU A 1 72 ? 26.871 15.534 80.437 1.00 19.43 1459 GLU A C 1
ATOM 497 O O . GLU A 1 72 ? 27.440 14.497 80.779 1.00 21.66 1459 GLU A O 1
ATOM 503 N N . GLY A 1 73 ? 27.505 16.545 79.855 1.00 19.48 1460 GLY A N 1
ATOM 504 C CA . GLY A 1 73 ? 28.928 16.457 79.588 1.00 22.06 1460 GLY A CA 1
ATOM 505 C C . GLY A 1 73 ? 29.301 15.167 78.874 1.00 22.82 1460 GLY A C 1
ATOM 506 O O . GLY A 1 73 ? 28.703 14.812 77.858 1.00 20.16 1460 GLY A O 1
ATOM 507 N N . GLN A 1 74 ? 30.286 14.461 79.423 1.00 24.09 1461 GLN A N 1
ATOM 508 C CA . GLN A 1 74 ? 30.783 13.205 78.868 1.00 25.18 1461 GLN A CA 1
ATOM 509 C C . GLN A 1 74 ? 29.784 12.056 78.879 1.00 25.72 1461 GLN A C 1
ATOM 510 O O . GLN A 1 74 ? 29.927 11.102 78.116 1.00 25.94 1461 GLN A O 1
ATOM 516 N N . ASN A 1 75 ? 28.788 12.128 79.755 1.00 25.02 1462 ASN A N 1
ATOM 517 C CA . ASN A 1 75 ? 27.804 11.062 79.855 1.00 26.40 1462 ASN A CA 1
ATOM 518 C C . ASN A 1 75 ? 26.593 11.264 78.957 1.00 25.00 1462 ASN A C 1
ATOM 519 O O . ASN A 1 75 ? 25.641 10.490 79.016 1.00 25.21 1462 ASN A O 1
ATOM 524 N N . ALA A 1 76 ? 26.634 12.295 78.120 1.00 23.55 1463 ALA A N 1
ATOM 525 C CA . ALA A 1 76 ? 25.525 12.580 77.221 1.00 22.70 1463 ALA A CA 1
ATOM 526 C C . ALA A 1 76 ? 25.287 11.428 76.246 1.00 24.00 1463 ALA A C 1
ATOM 527 O O . ALA A 1 76 ? 26.229 10.849 75.692 1.00 22.31 1463 ALA A O 1
ATOM 529 N N . ASN A 1 77 ? 24.015 11.102 76.045 1.00 22.69 1464 ASN A N 1
ATOM 530 C CA . ASN A 1 77 ? 23.618 10.024 75.152 1.00 22.87 1464 ASN A CA 1
ATOM 531 C C . ASN A 1 77 ? 22.284 10.404 74.512 1.00 22.66 1464 ASN A C 1
ATOM 532 O O . ASN A 1 77 ? 21.271 10.548 75.199 1.00 23.05 1464 ASN A O 1
ATOM 537 N N . MET A 1 78 ? 22.303 10.590 73.196 1.00 22.37 1465 MET A N 1
ATOM 538 C CA . MET A 1 78 ? 21.113 10.977 72.445 1.00 22.65 1465 MET A CA 1
ATOM 539 C C . MET A 1 78 ? 19.927 10.040 72.708 1.00 22.33 1465 MET A C 1
ATOM 540 O O . MET A 1 78 ? 18.768 10.442 72.588 1.00 20.37 1465 MET A O 1
ATOM 545 N N . GLU A 1 79 ? 20.207 8.790 73.067 1.00 22.01 1466 GLU A N 1
ATOM 546 C CA . GLU A 1 79 ? 19.125 7.845 73.326 1.00 24.15 1466 GLU A CA 1
ATOM 547 C C . GLU A 1 79 ? 18.222 8.347 74.456 1.00 23.17 1466 GLU A C 1
ATOM 548 O O . GLU A 1 79 ? 17.035 8.023 74.500 1.00 22.29 1466 GLU A O 1
ATOM 554 N N . ASN A 1 80 ? 18.781 9.136 75.369 1.00 22.34 1467 ASN A N 1
ATOM 555 C CA . ASN A 1 80 ? 17.985 9.674 76.466 1.00 21.87 1467 ASN A CA 1
ATOM 556 C C . ASN A 1 80 ? 17.047 10.769 75.962 1.00 20.84 1467 ASN A C 1
ATOM 557 O O . ASN A 1 80 ? 15.955 10.955 76.505 1.00 20.44 1467 ASN A O 1
ATOM 562 N N . LEU A 1 81 ? 17.470 11.498 74.933 1.00 19.26 1468 LEU A N 1
ATOM 563 C CA . LEU A 1 81 ? 16.620 12.538 74.363 1.00 19.64 1468 LEU A CA 1
ATOM 564 C C . LEU A 1 81 ? 15.486 11.851 73.620 1.00 19.47 1468 LEU A C 1
ATOM 565 O O . LEU A 1 81 ? 14.332 12.274 73.695 1.00 19.85 1468 LEU A O 1
ATOM 570 N N . TYR A 1 82 ? 15.824 10.784 72.902 1.00 18.50 1469 TYR A N 1
ATOM 571 C CA . TYR A 1 82 ? 14.829 10.040 72.142 1.00 18.62 1469 TYR A CA 1
ATOM 572 C C . TYR A 1 82 ? 13.767 9.423 73.045 1.00 17.55 1469 TYR A C 1
ATOM 573 O O . TYR A 1 82 ? 12.578 9.493 72.742 1.00 17.26 1469 TYR A O 1
ATOM 582 N N . THR A 1 83 ? 14.192 8.822 74.152 1.00 18.09 1470 THR A N 1
ATOM 583 C CA . THR A 1 83 ? 13.249 8.212 75.085 1.00 19.87 1470 THR A CA 1
ATOM 584 C C . THR A 1 83 ? 12.294 9.277 75.626 1.00 19.33 1470 THR A C 1
ATOM 585 O O . THR A 1 83 ? 11.084 9.058 75.710 1.00 19.77 1470 THR A O 1
ATOM 589 N N . ALA A 1 84 ? 12.845 10.433 75.986 1.00 18.33 1471 ALA A N 1
ATOM 590 C CA . ALA A 1 84 ? 12.043 11.532 76.514 1.00 17.00 1471 ALA A CA 1
ATOM 591 C C . ALA A 1 84 ? 11.055 12.026 75.461 1.00 15.82 1471 ALA A C 1
ATOM 592 O O . ALA A 1 84 ? 9.886 12.267 75.763 1.00 17.15 1471 ALA A O 1
ATOM 594 N N . LEU A 1 85 ? 11.527 12.174 74.226 1.00 15.36 1472 LEU A N 1
ATOM 595 C CA . LEU A 1 85 ? 10.673 12.633 73.139 1.00 15.93 1472 LEU A CA 1
ATOM 596 C C . LEU A 1 85 ? 9.496 11.682 72.938 1.00 18.49 1472 LEU A C 1
ATOM 597 O O . LEU A 1 85 ? 8.359 12.112 72.754 1.00 16.91 1472 LEU A O 1
ATOM 602 N N . GLN A 1 86 ? 9.775 10.386 72.975 1.00 21.03 1473 GLN A N 1
ATOM 603 C CA . GLN A 1 86 ? 8.732 9.391 72.791 1.00 23.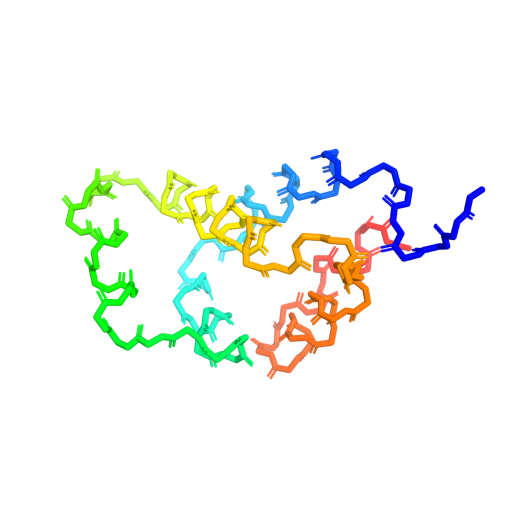67 1473 GLN A CA 1
ATOM 604 C C . GLN A 1 86 ? 7.750 9.423 73.953 1.00 23.55 1473 GLN A C 1
ATOM 605 O O . GLN A 1 86 ? 6.553 9.216 73.762 1.00 23.91 1473 GLN A O 1
ATOM 611 N N . SER A 1 87 ? 8.257 9.701 75.150 1.00 24.07 1474 SER A N 1
ATOM 612 C CA . SER A 1 87 ? 7.413 9.770 76.339 1.00 24.96 1474 SER A CA 1
ATOM 613 C C . SER A 1 87 ? 6.443 10.943 76.303 1.00 25.15 1474 SER A C 1
ATOM 614 O O . SER A 1 87 ? 5.374 10.877 76.906 1.00 25.16 1474 SER A O 1
ATOM 617 N N . ILE A 1 88 ? 6.809 12.016 75.606 1.00 22.76 1475 ILE A N 1
ATOM 618 C CA . ILE A 1 88 ? 5.929 13.177 75.525 1.00 21.86 1475 ILE A CA 1
ATOM 619 C C . ILE A 1 88 ? 5.145 13.233 74.216 1.00 22.30 1475 ILE A C 1
ATOM 620 O O . ILE A 1 88 ? 4.667 14.292 73.812 1.00 21.85 1475 ILE A O 1
ATOM 625 N N . ASP A 1 89 ? 5.025 12.086 73.553 1.00 23.22 1476 ASP A N 1
ATOM 626 C CA . ASP A 1 89 ? 4.276 11.979 72.303 1.00 23.92 1476 ASP A CA 1
ATOM 627 C C . ASP A 1 89 ? 4.856 12.747 71.120 1.00 21.79 1476 ASP A C 1
ATOM 628 O O . ASP A 1 89 ? 4.113 13.263 70.287 1.00 20.61 1476 ASP A O 1
ATOM 633 N N . ARG A 1 90 ? 6.179 12.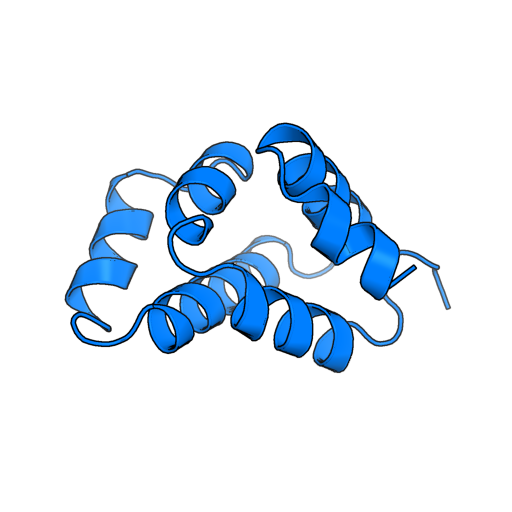832 71.048 1.00 19.26 1477 ARG A N 1
ATOM 634 C CA . ARG A 1 90 ? 6.822 13.514 69.936 1.00 18.76 1477 ARG A CA 1
ATOM 635 C C . ARG A 1 90 ? 7.791 12.550 69.260 1.00 19.71 1477 ARG A C 1
ATOM 636 O O . ARG A 1 90 ? 8.860 12.943 68.794 1.00 20.83 1477 ARG A O 1
ATOM 644 N N . GLY A 1 91 ? 7.397 11.282 69.208 1.00 20.27 1478 GLY A N 1
ATOM 645 C CA . GLY A 1 91 ? 8.228 1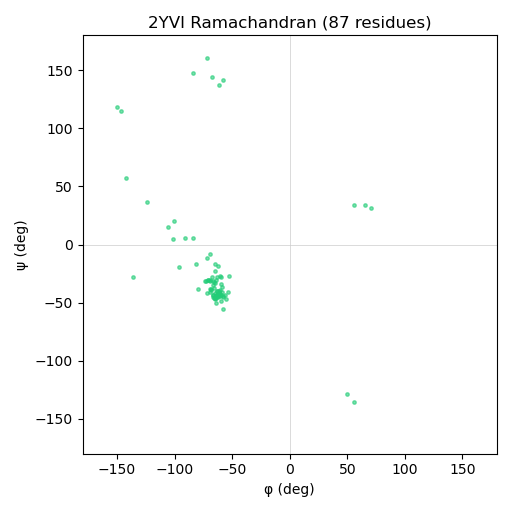0.267 68.589 1.00 20.15 1478 GLY A CA 1
ATOM 646 C C . GLY A 1 91 ? 8.420 10.483 67.100 1.00 19.86 1478 GLY A C 1
ATOM 647 O O . GLY A 1 91 ? 9.327 9.905 66.495 1.00 19.47 1478 GLY A O 1
ATOM 648 N N . GLU A 1 92 ? 7.572 11.310 66.495 1.00 20.13 1479 GLU A N 1
ATOM 649 C CA . GLU A 1 92 ? 7.692 11.572 65.071 1.00 19.20 1479 GLU A CA 1
ATOM 650 C C . GLU A 1 92 ? 9.024 12.262 64.764 1.00 18.49 1479 GLU A C 1
ATOM 651 O O . GLU A 1 92 ? 9.566 12.117 63.663 1.00 17.17 1479 GLU A O 1
ATOM 657 N N . ILE A 1 93 ? 9.555 13.009 65.729 1.00 16.66 1480 ILE A N 1
ATOM 658 C CA . ILE A 1 93 ? 10.840 13.675 65.527 1.00 15.96 1480 ILE A CA 1
ATOM 659 C C . ILE A 1 93 ? 11.934 12.611 65.485 1.00 15.51 1480 ILE A C 1
ATOM 660 O O . ILE A 1 93 ? 12.849 12.675 64.666 1.00 15.24 1480 ILE A O 1
ATOM 665 N N . VAL A 1 94 ? 11.829 11.623 66.367 1.00 16.93 1481 VAL A N 1
ATOM 666 C CA . VAL A 1 94 ? 12.817 10.550 66.410 1.00 17.44 1481 VAL A CA 1
ATOM 667 C C . VAL A 1 94 ? 12.786 9.766 65.097 1.00 19.13 1481 VAL A C 1
ATOM 668 O O . VAL A 1 94 ? 13.832 9.439 64.533 1.00 19.95 1481 VAL A O 1
ATOM 672 N N . ASN A 1 95 ? 11.586 9.467 64.611 1.00 20.86 1482 ASN A N 1
ATOM 673 C CA . ASN A 1 95 ? 11.442 8.726 63.361 1.00 23.44 1482 ASN A CA 1
ATOM 674 C C . ASN A 1 95 ? 12.119 9.471 62.217 1.00 24.08 1482 ASN A C 1
ATOM 675 O O . ASN A 1 95 ? 12.783 8.864 61.377 1.00 23.67 1482 ASN A O 1
ATOM 680 N N . MET A 1 96 ? 11.956 10.790 62.194 1.00 23.45 1483 MET A N 1
ATOM 681 C CA . MET A 1 96 ? 12.555 11.619 61.154 1.00 22.81 1483 MET A CA 1
ATOM 682 C C . MET A 1 96 ? 14.080 11.513 61.187 1.00 22.90 1483 MET A C 1
ATOM 683 O O . MET A 1 96 ? 14.730 11.423 60.143 1.00 22.26 1483 MET A O 1
ATOM 688 N N . LEU A 1 97 ? 14.644 11.499 62.391 1.00 21.34 1484 LEU A N 1
ATOM 689 C CA . LEU A 1 97 ? 16.091 11.421 62.555 1.00 23.09 1484 LEU A CA 1
ATOM 690 C C . LEU A 1 97 ? 16.680 10.022 62.399 1.00 25.15 1484 LEU A C 1
ATOM 691 O O . LEU A 1 97 ? 17.764 9.862 61.838 1.00 23.84 1484 LEU A O 1
ATOM 696 N N . GLU A 1 98 ? 15.977 9.012 62.898 1.00 26.54 1485 GLU A N 1
ATOM 697 C CA . GLU A 1 98 ? 16.482 7.646 62.824 1.00 29.73 1485 GLU A CA 1
ATOM 698 C C . GLU A 1 98 ? 15.799 6.763 61.784 1.00 30.35 1485 GLU A C 1
ATOM 699 O O . GLU A 1 98 ? 14.858 7.228 61.111 1.00 31.49 1485 GLU A O 1
#